Protein AF-A0A959FX54-F1 (afdb_monomer)

pLDDT: mean 73.75, std 15.01, range [38.91, 95.56]

Foldseek 3Di:
DDPPDPPPCVVVVVVVVVVVVVVVVVVVVVVVVVVVVVVVVVVVVVVVVVVVVVPDPDPPDDPPPPPCVVVVCCVPVDQWKWKWKAALVRHTPFIHNPDPVQRPDPVNVVVVVVVCVVVVPAFDDDPRMTMDIDPTPD

Radius of gyration: 27.1 Å; Cα contacts (8 Å, |Δi|>4): 91; chains: 1; bounding box: 37×44×100 Å

Structure (mmCIF, N/CA/C/O backbone):
data_AF-A0A959FX54-F1
#
_entry.id   AF-A0A959FX54-F1
#
loop_
_atom_site.group_PDB
_atom_site.id
_atom_site.type_symbol
_atom_site.label_atom_id
_atom_site.label_alt_id
_atom_site.label_comp_id
_atom_site.label_asym_id
_atom_site.label_entity_id
_atom_site.label_seq_id
_atom_site.pdbx_PDB_ins_code
_atom_site.Cartn_x
_atom_site.Cartn_y
_atom_site.Cartn_z
_atom_site.occupancy
_atom_site.B_iso_or_equiv
_atom_site.auth_seq_id
_atom_site.auth_comp_id
_atom_site.auth_asym_id
_atom_site.auth_atom_id
_atom_site.pdbx_PDB_model_num
ATOM 1 N N . MET A 1 1 ? 15.844 22.060 -71.104 1.00 38.91 1 MET A N 1
ATOM 2 C CA . MET A 1 1 ? 16.629 22.026 -69.852 1.00 38.91 1 MET A CA 1
ATOM 3 C C . MET A 1 1 ? 15.814 21.238 -68.840 1.00 38.91 1 MET A C 1
ATOM 5 O O . MET A 1 1 ? 14.871 21.789 -68.292 1.00 38.91 1 MET A O 1
ATOM 9 N N . ASP A 1 2 ? 16.112 19.952 -68.654 1.00 45.62 2 ASP A N 1
ATOM 10 C CA . ASP A 1 2 ? 15.397 19.093 -67.700 1.00 45.62 2 ASP A CA 1
ATOM 11 C C . ASP A 1 2 ? 16.121 19.088 -66.350 1.00 45.62 2 ASP A C 1
ATOM 13 O O . ASP A 1 2 ? 17.151 18.440 -66.179 1.00 45.62 2 ASP A O 1
ATOM 17 N N . ILE A 1 3 ? 15.586 19.851 -65.391 1.00 59.03 3 ILE A N 1
ATOM 18 C CA . ILE A 1 3 ? 16.124 20.015 -64.024 1.00 59.03 3 ILE A CA 1
ATOM 19 C C . ILE A 1 3 ? 15.236 19.276 -62.994 1.00 59.03 3 ILE A C 1
ATOM 21 O O . ILE A 1 3 ? 15.233 19.579 -61.807 1.00 59.03 3 ILE A O 1
ATOM 25 N N . TYR A 1 4 ? 14.481 18.252 -63.406 1.00 57.97 4 TYR A N 1
ATOM 26 C CA . TYR A 1 4 ? 13.553 17.551 -62.506 1.00 57.97 4 TYR A CA 1
ATOM 27 C C . TYR A 1 4 ? 13.676 16.031 -62.570 1.00 57.97 4 TYR A C 1
ATOM 29 O O . TYR A 1 4 ? 12.752 15.321 -62.946 1.00 57.97 4 TYR A O 1
ATOM 37 N N . ALA A 1 5 ? 14.817 15.503 -62.123 1.00 56.78 5 ALA A N 1
ATOM 38 C CA . ALA A 1 5 ? 14.930 14.075 -61.823 1.00 56.78 5 ALA A CA 1
ATOM 39 C C . ALA A 1 5 ? 15.918 13.760 -60.686 1.00 56.78 5 ALA A C 1
ATOM 41 O O . ALA A 1 5 ? 16.619 12.751 -60.725 1.00 56.78 5 ALA A O 1
ATOM 42 N N 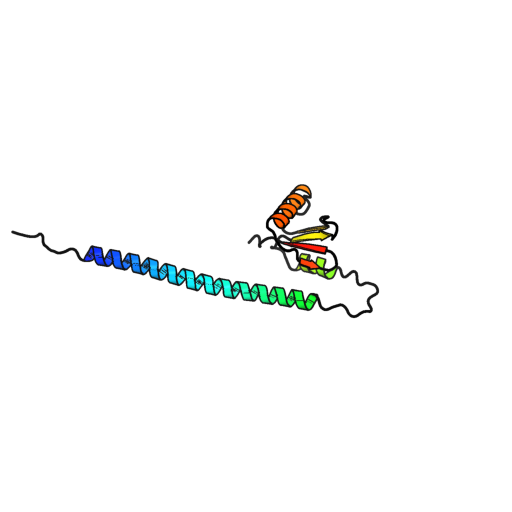. ARG A 1 6 ? 15.983 14.575 -59.621 1.00 60.38 6 ARG A N 1
ATOM 43 C CA . ARG A 1 6 ? 16.700 14.163 -58.399 1.00 60.38 6 ARG A CA 1
ATOM 44 C C . ARG A 1 6 ? 15.745 13.399 -57.481 1.00 60.38 6 ARG A C 1
ATOM 46 O O . ARG A 1 6 ? 15.061 13.984 -56.644 1.00 60.38 6 ARG A O 1
ATOM 53 N N . LYS A 1 7 ? 15.670 12.075 -57.675 1.00 63.44 7 LYS A N 1
ATOM 54 C CA . LYS A 1 7 ? 14.857 11.141 -56.872 1.00 63.44 7 LYS A CA 1
ATOM 55 C C . LYS A 1 7 ? 15.117 11.378 -55.377 1.00 63.44 7 LYS A C 1
ATOM 57 O O . LYS A 1 7 ? 16.215 11.157 -54.869 1.00 63.44 7 LYS A O 1
ATOM 62 N N . SER A 1 8 ? 14.095 11.875 -54.694 1.00 65.56 8 SER A N 1
ATOM 63 C CA . SER A 1 8 ? 14.161 12.444 -53.349 1.00 65.56 8 SER A CA 1
ATOM 64 C C . SER A 1 8 ? 14.262 11.339 -52.281 1.00 65.56 8 SER A C 1
ATOM 66 O O . SER A 1 8 ? 13.262 10.951 -51.683 1.00 65.56 8 SER A O 1
ATOM 68 N N . ARG A 1 9 ? 15.466 10.791 -52.050 1.00 76.12 9 ARG A N 1
ATOM 69 C CA . ARG A 1 9 ? 15.702 9.721 -51.050 1.00 76.12 9 ARG A CA 1
ATOM 70 C C . ARG A 1 9 ? 15.615 10.199 -49.592 1.00 76.12 9 ARG A C 1
ATOM 72 O O . ARG A 1 9 ? 15.576 9.375 -48.689 1.00 76.12 9 ARG A O 1
ATOM 79 N N . TRP A 1 10 ? 15.530 11.508 -49.345 1.00 83.56 10 TRP A N 1
ATOM 80 C CA . TRP A 1 10 ? 15.440 12.058 -47.985 1.00 83.56 10 TRP A CA 1
ATOM 81 C C . TRP A 1 10 ? 14.144 11.677 -47.254 1.00 83.56 10 TRP A C 1
ATOM 83 O O . TRP A 1 10 ? 14.173 11.436 -46.051 1.00 83.56 10 TRP A O 1
ATOM 93 N N . LYS A 1 11 ? 13.033 11.516 -47.988 1.00 82.00 11 LYS A N 1
ATOM 94 C CA . LYS A 1 11 ? 11.761 11.033 -47.425 1.00 82.00 11 LYS A CA 1
ATOM 95 C C . LYS A 1 11 ? 11.901 9.625 -46.833 1.00 82.00 11 LYS A C 1
ATOM 97 O O . LYS A 1 11 ? 11.259 9.316 -45.837 1.00 82.00 11 LYS A O 1
ATOM 102 N N . LEU A 1 12 ? 12.772 8.795 -47.418 1.00 85.25 12 LEU A N 1
ATOM 103 C CA . LEU A 1 12 ? 13.064 7.451 -46.923 1.00 85.25 12 LEU A CA 1
ATOM 104 C C . LEU A 1 12 ? 13.872 7.498 -45.619 1.00 85.25 12 LEU A C 1
ATOM 106 O O . LEU A 1 12 ? 13.558 6.763 -44.691 1.00 85.25 12 LEU A O 1
ATOM 110 N N . TYR A 1 13 ? 14.863 8.390 -45.517 1.00 90.44 13 TYR A N 1
ATOM 111 C CA . TYR A 1 13 ? 15.630 8.564 -44.278 1.00 90.44 13 TYR A CA 1
ATOM 112 C C . TYR A 1 13 ? 14.754 9.046 -43.116 1.00 90.44 13 TYR A C 1
ATOM 114 O O . TYR A 1 13 ? 14.899 8.541 -42.008 1.00 90.44 13 TYR A O 1
ATOM 122 N N . LEU A 1 14 ? 13.800 9.949 -43.371 1.00 89.50 14 LEU A N 1
ATOM 123 C CA . LEU A 1 14 ? 12.822 10.366 -42.361 1.00 89.50 14 LEU A CA 1
ATOM 124 C C . LEU A 1 14 ? 11.926 9.211 -41.898 1.00 89.50 14 LEU A C 1
ATOM 126 O O . LEU A 1 14 ? 11.717 9.045 -40.699 1.00 89.50 14 LEU A O 1
ATOM 130 N N . ALA A 1 15 ? 11.427 8.398 -42.833 1.00 89.69 15 ALA A N 1
ATOM 131 C CA . ALA A 1 15 ? 10.598 7.241 -42.502 1.00 89.69 15 ALA A CA 1
ATOM 132 C C . ALA A 1 15 ? 11.369 6.208 -41.661 1.00 89.69 15 ALA A C 1
ATOM 134 O O . ALA A 1 15 ? 10.857 5.725 -40.654 1.00 89.69 15 ALA A O 1
ATOM 135 N N . ILE A 1 16 ? 12.623 5.922 -42.029 1.00 92.88 16 ILE A N 1
ATOM 136 C CA . ILE A 1 16 ? 13.500 5.024 -41.265 1.00 92.88 16 ILE A CA 1
ATOM 137 C C . ILE A 1 16 ? 13.779 5.603 -39.874 1.00 92.88 16 ILE A C 1
ATOM 139 O O . ILE A 1 16 ? 13.677 4.879 -38.889 1.00 92.88 16 ILE A O 1
ATOM 143 N N . GLY A 1 17 ? 14.066 6.903 -39.771 1.00 95.19 17 GLY A N 1
ATOM 144 C CA . GLY A 1 17 ? 14.283 7.572 -38.487 1.00 95.19 17 GLY A CA 1
ATOM 145 C C . GLY A 1 17 ? 13.080 7.450 -37.548 1.00 95.19 17 GLY A C 1
ATOM 146 O O . GLY A 1 17 ? 13.248 7.095 -36.385 1.00 95.19 17 GLY A O 1
ATOM 147 N N . GLY A 1 18 ? 11.863 7.656 -38.061 1.00 93.94 18 GLY A N 1
ATOM 148 C CA . GL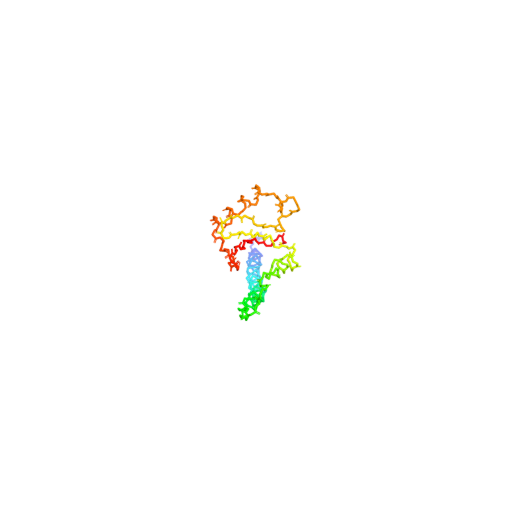Y A 1 18 ? 10.634 7.478 -37.282 1.00 93.94 18 GLY A CA 1
ATOM 149 C C . GLY A 1 18 ? 10.452 6.046 -36.770 1.00 93.94 18 GLY A C 1
ATOM 150 O O . GLY A 1 18 ? 10.170 5.846 -35.590 1.00 93.94 18 GLY A O 1
ATOM 151 N N . ILE A 1 19 ? 10.687 5.045 -37.625 1.00 93.81 19 ILE A N 1
ATOM 152 C CA . ILE A 1 19 ? 10.610 3.625 -37.240 1.00 93.81 19 ILE A CA 1
ATOM 153 C C . ILE A 1 19 ? 11.642 3.296 -36.153 1.00 93.81 19 ILE A C 1
ATOM 155 O O . ILE A 1 19 ? 11.316 2.619 -35.180 1.00 93.81 19 ILE A O 1
ATOM 159 N N . VAL A 1 20 ? 12.868 3.807 -36.282 1.00 95.56 20 VAL A N 1
ATOM 160 C CA . VAL A 1 20 ? 13.935 3.600 -35.294 1.00 95.56 20 VAL A CA 1
ATOM 161 C C . VAL A 1 20 ? 13.554 4.190 -33.935 1.00 95.56 20 VAL A C 1
ATOM 163 O O . VAL A 1 20 ? 13.728 3.519 -32.922 1.00 95.56 20 VAL A O 1
ATOM 166 N N . ILE A 1 21 ? 12.978 5.394 -33.898 1.00 93.88 21 ILE A N 1
ATOM 167 C CA . ILE A 1 21 ? 12.537 6.027 -32.644 1.00 93.88 21 ILE A CA 1
ATOM 168 C C . ILE A 1 21 ? 11.453 5.185 -31.958 1.00 93.88 21 ILE A C 1
ATOM 170 O O . ILE A 1 21 ? 11.542 4.940 -30.755 1.00 93.88 21 ILE A O 1
ATOM 174 N N . VAL A 1 22 ? 10.462 4.697 -32.710 1.00 93.00 22 VAL A N 1
ATOM 175 C CA . VAL A 1 22 ? 9.384 3.856 -32.161 1.00 93.00 22 VAL A CA 1
ATOM 176 C C . VAL A 1 22 ? 9.934 2.539 -31.610 1.00 93.00 22 VAL A C 1
ATOM 178 O O . VAL A 1 22 ? 9.577 2.145 -30.501 1.00 93.00 22 VAL A O 1
ATOM 181 N N . LEU A 1 23 ? 10.843 1.882 -32.336 1.00 92.56 23 LEU A N 1
ATOM 182 C CA . LEU A 1 23 ? 11.480 0.643 -31.879 1.00 92.56 23 LEU A CA 1
ATOM 183 C C . LEU A 1 23 ? 12.305 0.858 -30.606 1.00 92.56 23 LEU A C 1
ATOM 185 O O . LEU A 1 23 ? 12.176 0.082 -29.661 1.00 92.56 23 LEU A O 1
ATOM 189 N N . ILE A 1 24 ? 13.108 1.926 -30.550 1.00 91.94 24 ILE A N 1
ATOM 190 C CA . ILE A 1 24 ? 13.890 2.276 -29.355 1.00 91.94 24 ILE A CA 1
ATOM 191 C C . ILE A 1 24 ? 12.959 2.548 -28.172 1.00 91.94 24 ILE A C 1
ATOM 193 O O . ILE A 1 24 ? 13.204 2.041 -27.079 1.00 91.94 24 ILE A O 1
ATOM 197 N N . SER A 1 25 ? 11.873 3.293 -28.387 1.00 91.25 25 SER A N 1
ATOM 198 C CA . SER A 1 25 ? 10.913 3.597 -27.327 1.00 91.25 25 SER A CA 1
ATOM 199 C C . SER A 1 25 ? 10.250 2.332 -26.780 1.00 91.25 25 SER A C 1
ATOM 201 O O . SER A 1 25 ? 10.164 2.179 -25.567 1.00 91.25 25 SER A O 1
ATOM 203 N N . LEU A 1 26 ? 9.832 1.402 -27.645 1.00 86.62 26 LEU A N 1
ATOM 204 C CA . LEU A 1 26 ? 9.227 0.132 -27.228 1.00 86.62 26 LEU A CA 1
ATOM 205 C C . LEU A 1 26 ? 10.208 -0.764 -26.461 1.00 86.62 26 LEU A C 1
ATOM 207 O O . LEU A 1 26 ? 9.824 -1.397 -25.475 1.00 86.62 26 LEU A O 1
ATOM 211 N N . LEU A 1 27 ? 11.471 -0.821 -26.891 1.00 84.50 27 LEU A N 1
ATOM 212 C CA . LEU A 1 27 ? 12.513 -1.565 -26.179 1.00 84.50 27 LEU A CA 1
ATOM 213 C C . LEU A 1 27 ? 12.780 -0.958 -24.800 1.00 84.50 27 LEU A C 1
ATOM 215 O O . LEU A 1 27 ? 12.881 -1.688 -23.814 1.00 84.50 27 LEU A O 1
ATOM 219 N N . TYR A 1 28 ? 12.833 0.371 -24.724 1.00 82.75 28 TYR A N 1
ATOM 220 C CA . TYR A 1 28 ? 13.030 1.085 -23.470 1.00 82.75 28 TYR A CA 1
ATOM 221 C C . TYR A 1 28 ? 11.869 0.854 -22.497 1.00 82.75 28 TYR A C 1
ATOM 223 O O . TYR A 1 28 ? 12.105 0.527 -21.336 1.00 82.75 28 TYR A O 1
ATOM 231 N N . THR A 1 29 ? 10.620 0.928 -22.970 1.00 85.81 29 THR A N 1
ATOM 232 C CA . THR A 1 29 ? 9.431 0.651 -22.150 1.00 85.81 29 THR A CA 1
ATOM 233 C C . THR A 1 29 ? 9.432 -0.777 -21.603 1.00 85.81 29 THR A C 1
ATOM 235 O O . THR A 1 29 ? 9.179 -0.970 -20.416 1.00 85.81 29 THR A O 1
ATOM 238 N N . ASN A 1 30 ? 9.770 -1.779 -22.423 1.00 77.81 30 ASN A N 1
ATOM 239 C CA . ASN A 1 30 ? 9.851 -3.170 -21.963 1.00 77.81 30 ASN A CA 1
ATOM 240 C C . ASN A 1 30 ? 10.962 -3.379 -20.923 1.00 77.81 30 ASN A C 1
ATOM 242 O O . ASN A 1 30 ? 10.757 -4.090 -19.937 1.00 77.81 30 ASN A O 1
ATOM 246 N N . TYR A 1 31 ? 12.121 -2.742 -21.115 1.00 80.06 31 TYR A N 1
ATOM 247 C CA . TYR A 1 31 ? 13.234 -2.790 -20.165 1.00 80.06 31 TYR A CA 1
ATOM 248 C C . TYR A 1 31 ? 12.880 -2.132 -18.823 1.00 80.06 31 TYR A C 1
ATOM 250 O O . TYR A 1 31 ? 13.189 -2.673 -17.761 1.00 80.06 31 TYR A O 1
ATOM 258 N N . LEU A 1 32 ? 12.183 -0.993 -18.856 1.00 75.19 32 LEU A N 1
ATOM 259 C CA . LEU A 1 32 ? 11.719 -0.311 -17.648 1.00 75.19 32 LEU A CA 1
ATOM 260 C C . LEU A 1 32 ? 10.674 -1.146 -16.898 1.00 75.19 32 LEU A C 1
ATOM 262 O O . LEU A 1 32 ? 10.779 -1.303 -15.687 1.00 75.19 32 LEU A O 1
ATOM 266 N N . ALA A 1 33 ? 9.716 -1.737 -17.616 1.00 71.94 33 ALA A N 1
ATOM 267 C CA . ALA A 1 33 ? 8.673 -2.572 -17.023 1.00 71.94 33 ALA A CA 1
ATOM 268 C C . ALA A 1 33 ? 9.246 -3.825 -16.339 1.00 71.94 33 ALA A C 1
ATOM 270 O O . ALA A 1 33 ? 8.799 -4.199 -15.258 1.00 71.94 33 ALA A O 1
ATOM 271 N N . THR A 1 34 ? 10.273 -4.454 -16.923 1.00 70.44 34 THR A N 1
ATOM 272 C CA . THR A 1 34 ? 10.932 -5.618 -16.301 1.00 70.44 34 THR A CA 1
ATOM 273 C C . THR A 1 34 ? 11.758 -5.244 -15.074 1.00 70.44 34 THR A C 1
ATOM 275 O O . THR A 1 34 ? 11.765 -5.994 -14.099 1.00 70.44 34 THR A O 1
ATOM 278 N N . ARG A 1 35 ? 12.427 -4.084 -15.085 1.00 70.88 35 ARG A N 1
ATOM 279 C CA . ARG A 1 35 ? 13.139 -3.546 -13.912 1.00 70.88 35 ARG A CA 1
ATOM 280 C C . ARG A 1 35 ? 12.174 -3.192 -12.779 1.00 70.88 35 ARG A C 1
ATOM 282 O O . ARG A 1 35 ? 12.430 -3.570 -11.641 1.00 70.88 35 ARG A O 1
ATOM 289 N N . LEU A 1 36 ? 11.054 -2.551 -13.105 1.00 71.31 36 LEU A N 1
ATOM 290 C CA . LEU A 1 36 ? 10.033 -2.162 -12.135 1.00 71.31 36 LEU A CA 1
ATOM 291 C C . LEU A 1 36 ? 9.361 -3.388 -11.503 1.00 71.31 36 LEU A C 1
ATOM 293 O O . LEU A 1 36 ? 9.279 -3.479 -10.284 1.00 71.31 36 LEU A O 1
ATOM 297 N N . ALA A 1 37 ? 9.001 -4.392 -12.308 1.00 67.38 37 ALA A N 1
ATOM 298 C CA . ALA A 1 37 ? 8.451 -5.649 -11.800 1.00 67.38 37 ALA A CA 1
ATOM 299 C C . ALA A 1 37 ? 9.442 -6.419 -10.902 1.00 67.38 37 ALA A C 1
ATOM 301 O O . ALA A 1 37 ? 9.030 -7.125 -9.981 1.00 67.38 37 ALA A O 1
ATOM 302 N N . ALA A 1 38 ? 10.751 -6.303 -11.156 1.00 67.12 38 ALA A N 1
ATOM 303 C CA . ALA A 1 38 ? 11.780 -6.893 -10.302 1.00 67.12 38 ALA A CA 1
ATOM 304 C C . ALA A 1 38 ? 11.935 -6.136 -8.969 1.00 67.12 38 ALA A C 1
ATOM 306 O O . ALA A 1 38 ? 12.075 -6.768 -7.922 1.00 67.12 38 ALA A O 1
ATOM 307 N N . GLU A 1 39 ? 11.865 -4.803 -8.986 1.00 63.84 39 GLU A N 1
ATOM 308 C CA . GLU A 1 39 ? 11.889 -3.985 -7.767 1.00 63.84 39 GLU A CA 1
ATOM 309 C C . GLU A 1 39 ? 10.631 -4.167 -6.912 1.00 63.84 39 GLU A C 1
ATOM 311 O O . GLU A 1 39 ? 10.732 -4.302 -5.691 1.00 63.84 39 GLU A O 1
ATOM 316 N N . GLU A 1 40 ? 9.452 -4.234 -7.531 1.00 60.31 40 GLU A N 1
ATOM 317 C CA . GLU A 1 40 ? 8.193 -4.506 -6.832 1.00 60.31 40 GLU A CA 1
ATOM 318 C C . GLU A 1 40 ? 8.189 -5.901 -6.203 1.00 60.31 40 GLU A C 1
ATOM 320 O O . GLU A 1 40 ? 7.818 -6.047 -5.038 1.00 60.31 40 GLU A O 1
ATOM 325 N N . ARG A 1 41 ? 8.685 -6.926 -6.912 1.00 65.25 41 ARG A N 1
ATOM 326 C CA . ARG A 1 41 ? 8.791 -8.286 -6.358 1.00 65.25 41 ARG A CA 1
ATOM 327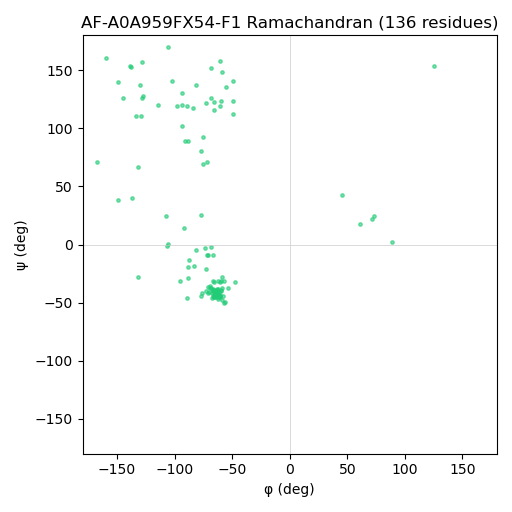 C C . ARG A 1 41 ? 9.668 -8.361 -5.115 1.00 65.25 41 ARG A C 1
ATOM 329 O O . ARG A 1 41 ? 9.290 -9.059 -4.181 1.00 65.25 41 ARG A O 1
ATOM 336 N N . ASN A 1 42 ? 10.793 -7.648 -5.078 1.00 63.31 42 ASN A N 1
ATOM 337 C CA . ASN A 1 42 ? 11.667 -7.647 -3.901 1.00 63.31 42 ASN A CA 1
ATOM 338 C C . ASN A 1 42 ? 11.015 -6.947 -2.697 1.00 63.31 42 ASN A C 1
ATOM 340 O O . ASN A 1 42 ? 11.145 -7.408 -1.563 1.00 63.31 42 ASN A O 1
ATOM 344 N N . LYS A 1 43 ? 10.258 -5.866 -2.927 1.00 62.47 43 LYS A N 1
ATOM 345 C CA . LYS A 1 43 ? 9.483 -5.206 -1.862 1.00 62.47 43 LYS A CA 1
ATOM 346 C C . LYS A 1 43 ? 8.397 -6.133 -1.313 1.00 62.47 43 LYS A C 1
ATOM 348 O O . LYS A 1 43 ? 8.259 -6.259 -0.099 1.00 62.47 43 LYS A O 1
ATOM 353 N N . VAL A 1 44 ? 7.694 -6.844 -2.196 1.00 69.12 44 VAL A N 1
ATOM 354 C CA . VAL A 1 44 ? 6.680 -7.832 -1.806 1.00 69.12 44 VAL A CA 1
ATOM 355 C C . VAL A 1 44 ? 7.312 -9.023 -1.085 1.00 69.12 44 VAL A C 1
ATOM 357 O O . VAL A 1 44 ? 6.763 -9.473 -0.088 1.00 69.12 44 VAL A O 1
ATOM 360 N N . SER A 1 45 ? 8.478 -9.520 -1.508 1.00 64.19 45 SER A N 1
ATOM 361 C CA . SER A 1 45 ? 9.109 -10.670 -0.849 1.00 64.19 45 SER A CA 1
ATOM 362 C C . SER A 1 45 ? 9.562 -10.368 0.575 1.00 64.19 45 SER A C 1
ATOM 364 O O . SER A 1 45 ? 9.411 -11.223 1.442 1.00 64.19 45 SER A O 1
ATOM 366 N N . HIS A 1 46 ? 10.091 -9.168 0.835 1.00 59.78 46 HIS A N 1
ATOM 367 C CA . HIS A 1 46 ? 10.447 -8.762 2.197 1.00 59.78 46 HIS A CA 1
ATOM 368 C C . HIS A 1 46 ? 9.208 -8.556 3.066 1.00 59.78 46 HIS A C 1
ATOM 370 O O . HIS A 1 46 ? 9.207 -8.956 4.226 1.00 59.78 46 HIS A O 1
ATOM 376 N N . TRP A 1 47 ? 8.137 -8.010 2.490 1.00 65.88 47 TRP A N 1
ATOM 377 C CA . TRP A 1 47 ? 6.865 -7.857 3.185 1.00 65.88 47 TRP A CA 1
ATOM 378 C C . TRP A 1 47 ? 6.230 -9.212 3.535 1.00 65.88 47 TRP A C 1
ATOM 380 O O . TRP A 1 47 ? 5.813 -9.419 4.668 1.00 65.88 47 TRP A O 1
ATOM 390 N N . VAL A 1 48 ? 6.248 -10.174 2.606 1.00 64.75 48 VAL A N 1
ATOM 391 C CA . VAL A 1 48 ? 5.750 -11.543 2.826 1.00 64.75 48 VAL A CA 1
ATOM 392 C C . VAL A 1 48 ? 6.602 -12.306 3.844 1.00 64.75 48 VAL A C 1
ATOM 394 O O . VAL A 1 48 ? 6.048 -13.032 4.663 1.00 64.75 48 VAL A O 1
ATOM 397 N N . GLN A 1 49 ? 7.930 -12.143 3.826 1.00 60.47 49 GLN A N 1
ATOM 398 C CA . GLN A 1 49 ? 8.818 -12.764 4.819 1.00 60.47 49 GLN A CA 1
ATOM 399 C C . GLN A 1 49 ? 8.593 -12.199 6.221 1.00 60.47 49 GLN A C 1
ATOM 401 O O . GLN A 1 49 ? 8.458 -12.979 7.158 1.00 60.47 49 GLN A O 1
ATOM 406 N N . ALA A 1 50 ? 8.475 -10.874 6.357 1.00 61.28 50 ALA A N 1
ATOM 407 C CA . ALA A 1 50 ? 8.106 -10.251 7.624 1.00 61.28 50 ALA A CA 1
ATOM 408 C C . ALA A 1 50 ? 6.773 -10.832 8.124 1.00 61.28 50 ALA A C 1
ATOM 410 O O . ALA A 1 50 ? 6.706 -11.361 9.228 1.00 61.28 50 ALA A O 1
ATOM 411 N N . LEU A 1 51 ? 5.748 -10.875 7.265 1.00 61.78 51 LEU A N 1
ATOM 412 C CA . LEU A 1 51 ? 4.433 -11.429 7.604 1.00 61.78 51 LEU A CA 1
ATOM 413 C C . LEU A 1 51 ? 4.474 -12.914 8.023 1.00 61.78 51 LEU A C 1
ATOM 415 O O . LEU A 1 51 ? 3.651 -13.350 8.827 1.00 61.78 51 LEU A O 1
ATOM 419 N N . GLN A 1 52 ? 5.405 -13.705 7.482 1.00 58.62 52 GLN A N 1
ATOM 420 C CA . GLN A 1 52 ? 5.595 -15.107 7.871 1.00 58.62 52 GLN A CA 1
ATOM 421 C C . GLN A 1 52 ? 6.310 -15.258 9.215 1.00 58.62 52 GLN A C 1
ATOM 423 O O . GLN A 1 52 ? 5.901 -16.098 10.014 1.00 58.62 52 GLN A O 1
ATOM 428 N N . ASP A 1 53 ? 7.340 -14.456 9.487 1.00 56.78 53 ASP A N 1
ATOM 429 C CA . ASP A 1 53 ? 8.047 -14.502 10.771 1.00 56.78 53 ASP A CA 1
ATOM 430 C C . ASP A 1 53 ? 7.163 -14.029 11.938 1.00 56.78 53 ASP A C 1
ATOM 432 O O . ASP A 1 53 ? 7.274 -14.579 13.035 1.00 56.78 53 ASP A O 1
ATOM 436 N N . PHE A 1 54 ? 6.228 -13.104 11.688 1.00 53.31 54 PHE A N 1
ATOM 437 C CA . PHE A 1 54 ? 5.215 -12.667 12.660 1.00 53.31 54 PHE A CA 1
ATOM 438 C C . PHE A 1 54 ? 4.112 -13.701 12.931 1.00 53.31 54 PHE A C 1
ATOM 440 O O . PHE A 1 54 ? 3.477 -13.656 13.979 1.00 5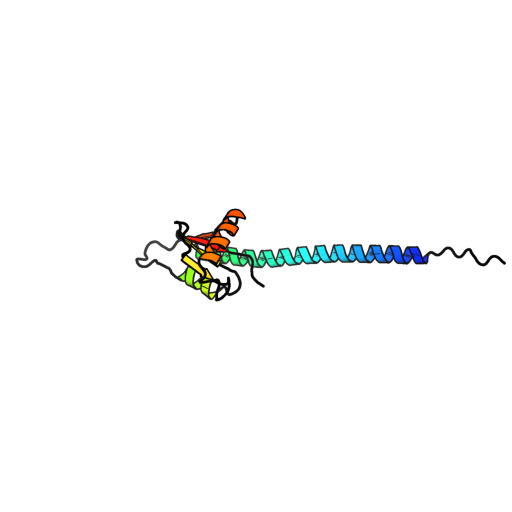3.31 54 PHE A O 1
ATOM 447 N N . ASN A 1 55 ? 3.900 -14.663 12.028 1.00 50.09 55 ASN A N 1
ATOM 448 C CA . ASN A 1 55 ? 2.921 -15.746 12.190 1.00 50.09 55 ASN A CA 1
ATOM 449 C C . ASN A 1 55 ? 3.517 -17.013 12.826 1.00 50.09 55 ASN A C 1
ATOM 451 O O . ASN A 1 55 ? 2.900 -18.083 12.774 1.00 50.09 55 ASN A O 1
ATOM 455 N N . LYS A 1 56 ? 4.713 -16.934 13.428 1.00 48.16 56 LYS A N 1
ATOM 456 C CA . LYS A 1 56 ? 5.226 -18.049 14.230 1.00 48.16 56 LYS A CA 1
ATOM 457 C C . LYS A 1 56 ? 4.245 -18.321 15.375 1.00 48.16 56 LYS A C 1
ATOM 459 O O . LYS A 1 56 ? 3.947 -17.403 16.137 1.00 48.16 56 LYS A O 1
ATOM 464 N N . PRO A 1 57 ? 3.728 -19.556 15.501 1.00 46.03 57 PRO A N 1
ATOM 465 C CA . PRO A 1 57 ? 2.788 -19.879 16.558 1.00 46.03 57 PRO A CA 1
ATOM 466 C C . PRO A 1 57 ? 3.464 -19.638 17.907 1.00 46.03 57 PRO A C 1
ATOM 468 O O . PRO A 1 57 ? 4.498 -20.235 18.210 1.00 46.03 57 PRO A O 1
ATOM 471 N N . MET A 1 58 ? 2.873 -18.723 18.676 1.00 48.00 58 MET A N 1
ATOM 472 C CA . MET A 1 58 ? 3.233 -18.401 20.051 1.00 48.00 58 MET A CA 1
ATOM 473 C C . MET A 1 58 ? 3.341 -19.705 20.853 1.00 48.00 58 MET A C 1
ATOM 475 O O . MET A 1 58 ? 2.395 -20.498 20.882 1.00 48.00 58 MET A O 1
ATOM 479 N N . GLU A 1 59 ? 4.495 -19.949 21.478 1.00 47.53 59 GLU A N 1
ATOM 480 C CA . GLU A 1 59 ? 4.676 -21.093 22.370 1.00 47.53 59 GLU A CA 1
ATOM 481 C C . GLU A 1 59 ? 3.604 -21.074 23.468 1.00 47.53 59 GLU A C 1
ATOM 483 O O . GLU A 1 59 ? 3.278 -20.037 24.050 1.00 47.53 59 GLU A O 1
ATOM 488 N N . ALA A 1 60 ? 3.028 -22.250 23.713 1.00 45.16 60 ALA A N 1
ATOM 489 C CA . ALA A 1 60 ? 1.859 -22.467 24.550 1.00 45.16 60 ALA A CA 1
ATOM 490 C C . ALA A 1 60 ? 2.169 -22.287 26.046 1.00 45.16 60 ALA A C 1
ATOM 492 O O . ALA A 1 60 ? 2.222 -23.263 26.789 1.00 45.16 60 ALA A O 1
ATOM 493 N N . ASN A 1 61 ? 2.397 -21.049 26.491 1.00 47.84 61 ASN A N 1
ATOM 494 C CA . ASN A 1 61 ? 2.214 -20.637 27.884 1.00 47.84 61 ASN A CA 1
ATOM 495 C C . ASN A 1 61 ? 2.249 -19.104 28.023 1.00 47.84 61 ASN A C 1
ATOM 497 O O . ASN A 1 61 ? 3.192 -18.528 28.559 1.00 47.84 61 ASN A O 1
ATOM 501 N N . CYS A 1 62 ? 1.216 -18.418 27.539 1.00 50.94 62 CYS A N 1
ATOM 502 C CA . CYS A 1 62 ? 1.042 -16.998 27.821 1.00 50.94 62 CYS A CA 1
ATOM 503 C C . CYS A 1 62 ? -0.407 -16.750 28.234 1.00 50.94 62 CYS A C 1
ATOM 505 O O . CYS A 1 62 ? -1.325 -16.882 27.435 1.00 50.94 62 CYS A O 1
ATOM 507 N N . GLN A 1 63 ? -0.597 -16.429 29.513 1.00 45.59 63 GLN A N 1
ATOM 508 C CA . GLN A 1 63 ? -1.895 -16.129 30.123 1.00 45.59 63 GLN A CA 1
ATOM 509 C C . GLN A 1 63 ? -2.437 -14.746 29.698 1.00 45.59 63 GLN A C 1
ATOM 511 O O . GLN A 1 63 ? -3.549 -14.392 30.075 1.00 45.59 63 GLN A O 1
ATOM 516 N N . ASP A 1 64 ? -1.670 -13.989 28.905 1.00 47.69 64 ASP A N 1
ATOM 517 C CA . ASP A 1 64 ? -1.975 -12.617 28.487 1.00 47.69 64 ASP A CA 1
ATOM 518 C C . ASP A 1 64 ? -1.680 -12.402 26.986 1.00 47.69 64 ASP A C 1
ATOM 520 O O . ASP A 1 64 ? -1.149 -11.387 26.550 1.00 47.69 64 ASP A O 1
ATOM 524 N N . CYS A 1 65 ? -2.001 -13.402 26.159 1.00 51.28 65 CYS A N 1
ATOM 525 C CA . CYS A 1 65 ? -1.781 -13.408 24.708 1.00 51.28 65 CYS A CA 1
ATOM 526 C C . CYS A 1 65 ? -2.791 -12.566 23.901 1.00 51.28 65 CYS A C 1
ATOM 528 O O . CYS A 1 65 ? -2.997 -12.817 22.713 1.00 51.28 65 CYS A O 1
ATOM 530 N N . CYS A 1 66 ? -3.405 -11.549 24.511 1.00 51.16 66 CYS A N 1
ATOM 531 C CA . CYS A 1 66 ? -4.055 -10.472 23.763 1.00 51.16 66 CYS A CA 1
ATOM 532 C C . CYS A 1 66 ? -2.961 -9.562 23.196 1.00 51.16 66 CYS A C 1
ATOM 534 O O . CYS A 1 66 ? -2.742 -8.445 23.663 1.00 51.16 66 CYS A O 1
ATOM 536 N N . ASP A 1 67 ? -2.221 -10.090 22.226 1.00 50.59 67 ASP A N 1
ATOM 537 C CA . ASP A 1 67 ? -1.064 -9.428 21.657 1.00 50.59 67 ASP A CA 1
ATOM 538 C C . ASP A 1 67 ? -1.521 -8.296 20.721 1.00 50.59 67 ASP A C 1
ATOM 540 O O . ASP A 1 67 ? -1.837 -8.482 19.545 1.00 50.59 67 ASP A O 1
ATOM 544 N N . PHE A 1 68 ? -1.627 -7.093 21.289 1.00 52.97 68 PHE A N 1
ATOM 545 C CA . PHE A 1 68 ? -1.974 -5.853 20.590 1.00 52.97 68 PHE A CA 1
ATOM 546 C C . PHE A 1 68 ? -0.859 -5.395 19.624 1.00 52.97 68 PHE A C 1
ATOM 548 O O . PHE A 1 68 ? -1.024 -4.395 18.922 1.00 52.97 68 PHE A O 1
ATOM 555 N N . THR A 1 69 ? 0.268 -6.118 19.557 1.00 55.78 69 THR A N 1
ATOM 556 C CA . THR A 1 69 ? 1.421 -5.784 18.708 1.00 55.78 69 THR A CA 1
ATOM 557 C C . THR A 1 69 ? 1.073 -5.707 17.235 1.00 55.78 69 THR A C 1
ATOM 559 O O . THR A 1 69 ? 1.558 -4.795 16.585 1.00 55.78 69 THR A O 1
ATOM 562 N N . LEU A 1 70 ? 0.194 -6.561 16.699 1.00 54.44 70 LEU A N 1
ATOM 563 C CA . LEU A 1 70 ? -0.159 -6.492 15.276 1.00 54.44 70 LEU A CA 1
ATOM 564 C C . LEU A 1 70 ? -0.902 -5.197 14.930 1.00 54.44 70 LEU A C 1
ATOM 566 O O . LEU A 1 70 ? -0.583 -4.551 13.933 1.00 54.44 70 LEU A O 1
ATOM 570 N N . HIS A 1 71 ? -1.879 -4.811 15.761 1.00 56.31 71 HIS A N 1
ATOM 571 C CA . HIS A 1 71 ? -2.578 -3.535 15.606 1.00 56.31 71 HIS A CA 1
ATOM 572 C C . HIS A 1 71 ? -1.544 -2.414 15.651 1.00 56.31 71 HIS A C 1
ATOM 574 O O . HIS A 1 71 ? -1.473 -1.599 14.737 1.00 56.31 71 HIS A O 1
ATOM 580 N N . GLN A 1 72 ? -0.679 -2.434 16.666 1.00 54.97 72 GLN A N 1
ATOM 581 C CA . GLN A 1 72 ? 0.349 -1.425 16.854 1.00 54.97 72 GLN A CA 1
ATOM 582 C C . GLN A 1 72 ? 1.358 -1.390 15.702 1.00 54.97 72 GLN A C 1
ATOM 584 O O . GLN A 1 72 ? 1.742 -0.303 15.300 1.00 54.97 72 GLN A O 1
ATOM 589 N N . GLU A 1 73 ? 1.760 -2.516 15.125 1.00 60.19 73 GLU A N 1
ATOM 590 C CA . GLU A 1 73 ? 2.752 -2.599 14.054 1.00 60.19 73 GLU A CA 1
ATOM 591 C C . GLU A 1 73 ? 2.171 -2.184 12.703 1.00 60.19 73 GLU A C 1
ATOM 593 O O . GLU A 1 73 ? 2.769 -1.352 12.030 1.00 60.19 73 GLU A O 1
ATOM 598 N N . ILE A 1 74 ? 0.961 -2.636 12.349 1.00 59.03 74 ILE A N 1
ATOM 599 C CA . ILE A 1 74 ? 0.260 -2.156 11.146 1.00 59.03 74 ILE A CA 1
ATOM 600 C C . ILE A 1 74 ? -0.003 -0.644 11.249 1.00 59.03 74 ILE A C 1
ATOM 602 O O . ILE A 1 74 ? 0.194 0.073 10.268 1.00 59.03 74 ILE A O 1
ATOM 606 N N . ILE A 1 75 ? -0.396 -0.151 12.432 1.00 57.34 75 ILE A N 1
ATOM 607 C CA . ILE A 1 75 ? -0.613 1.280 12.703 1.00 57.34 75 ILE A CA 1
ATOM 608 C C . ILE A 1 75 ? 0.701 2.075 12.636 1.00 57.34 75 ILE A C 1
ATOM 610 O O . ILE A 1 75 ? 0.735 3.171 12.082 1.00 57.34 75 ILE A O 1
ATOM 614 N N . THR A 1 76 ? 1.788 1.568 13.224 1.00 55.53 76 THR A N 1
ATOM 615 C CA . THR A 1 76 ? 3.035 2.341 13.388 1.00 55.53 76 THR A CA 1
ATOM 616 C C . THR A 1 76 ? 3.987 2.229 12.207 1.00 55.53 76 THR A C 1
ATOM 618 O O . THR A 1 76 ? 4.735 3.171 11.948 1.00 55.53 76 THR A O 1
ATOM 621 N N . SER A 1 77 ? 3.970 1.120 11.469 1.00 61.03 77 SER A N 1
ATOM 622 C CA . SER A 1 77 ? 4.876 0.904 10.342 1.00 61.03 77 SER A CA 1
ATOM 623 C C . SER A 1 77 ? 4.330 1.459 9.025 1.00 61.03 77 SER A C 1
ATOM 625 O O . SER A 1 77 ? 5.075 1.527 8.045 1.00 61.03 77 SER A O 1
ATOM 627 N N . ASN A 1 78 ? 3.042 1.819 8.959 1.00 61.19 78 ASN A N 1
ATOM 628 C CA . ASN A 1 78 ? 2.368 2.129 7.704 1.00 61.19 78 ASN A CA 1
ATOM 629 C C . ASN A 1 78 ? 1.617 3.466 7.730 1.00 61.19 78 ASN A C 1
ATOM 631 O O . ASN A 1 78 ? 0.568 3.599 8.351 1.00 61.19 78 ASN A O 1
ATOM 635 N N . THR A 1 79 ? 2.117 4.445 6.976 1.00 69.62 79 THR A N 1
ATOM 636 C CA . THR A 1 79 ? 1.500 5.779 6.847 1.00 69.62 79 THR A CA 1
ATOM 637 C C . THR A 1 79 ? 0.805 6.006 5.506 1.00 69.62 79 THR A C 1
ATOM 639 O O . THR A 1 79 ? 0.345 7.109 5.227 1.00 69.62 79 THR A O 1
ATOM 642 N N . THR A 1 80 ? 0.812 5.015 4.611 1.00 74.38 80 THR A N 1
ATOM 643 C CA . THR A 1 80 ? 0.516 5.247 3.187 1.00 74.38 80 THR A CA 1
ATOM 644 C C . THR A 1 80 ? -0.497 4.273 2.600 1.00 74.38 80 THR A C 1
ATOM 646 O O . THR A 1 80 ? -1.193 4.600 1.641 1.00 74.38 80 THR A O 1
ATOM 649 N N . ILE A 1 81 ? -0.595 3.061 3.135 1.00 81.62 81 ILE A N 1
ATOM 650 C CA . ILE A 1 81 ? -1.529 2.056 2.632 1.00 81.62 81 ILE A CA 1
ATOM 651 C C . ILE A 1 81 ? -2.818 2.163 3.452 1.00 81.62 81 ILE A C 1
ATOM 653 O O . ILE A 1 81 ? -2.755 1.984 4.672 1.00 81.62 81 ILE A O 1
ATOM 657 N N . PRO A 1 82 ? -3.974 2.441 2.817 1.00 86.94 82 PRO A N 1
ATOM 658 C CA . PRO A 1 82 ? -5.262 2.423 3.493 1.00 86.94 82 PRO A CA 1
ATOM 659 C C . PRO A 1 82 ? -5.590 1.003 3.933 1.00 86.94 82 PRO A C 1
ATOM 661 O O . PRO A 1 82 ? -5.624 0.089 3.100 1.00 86.94 82 PRO A O 1
ATOM 664 N N . VAL A 1 83 ? -5.821 0.826 5.229 1.00 84.88 83 VAL A N 1
ATOM 665 C CA . VAL A 1 83 ? -6.069 -0.475 5.857 1.00 84.88 83 VAL A CA 1
ATOM 666 C C . VAL A 1 83 ? -7.307 -0.408 6.731 1.00 84.88 83 VAL A C 1
ATOM 668 O O . VAL A 1 83 ? -7.517 0.560 7.457 1.00 84.88 83 VAL A O 1
ATOM 671 N N . MET A 1 84 ? -8.136 -1.441 6.642 1.00 87.50 84 MET A N 1
ATOM 672 C CA . MET A 1 84 ? -9.378 -1.576 7.388 1.00 87.50 84 MET A CA 1
ATOM 673 C C . MET A 1 84 ? -9.404 -2.929 8.085 1.00 87.50 84 MET A C 1
ATOM 675 O O . MET A 1 84 ? -9.238 -3.970 7.444 1.00 87.50 84 MET A O 1
ATOM 679 N N . LEU A 1 85 ? -9.624 -2.908 9.394 1.00 85.31 85 LEU A N 1
ATOM 680 C CA . LEU A 1 85 ? -9.800 -4.101 10.204 1.00 85.31 85 LEU A CA 1
ATOM 681 C C . LEU A 1 85 ? -11.283 -4.410 10.323 1.00 85.31 85 LEU A C 1
ATOM 683 O O . LEU A 1 85 ? -12.097 -3.554 10.666 1.00 85.31 85 LEU A O 1
ATOM 687 N N . VAL A 1 86 ? -11.625 -5.660 10.055 1.00 86.94 86 VAL A N 1
ATOM 688 C CA . VAL A 1 86 ? -12.991 -6.162 10.107 1.00 86.94 86 VAL A CA 1
ATOM 689 C C . VAL A 1 86 ? -13.002 -7.401 10.992 1.00 86.94 86 VAL A C 1
ATOM 691 O O . VAL A 1 86 ? -12.221 -8.327 10.798 1.00 86.94 86 VAL A O 1
ATOM 694 N N . SER A 1 87 ? -13.891 -7.432 11.976 1.00 84.38 87 SER A N 1
ATOM 695 C CA . SER A 1 87 ? -14.127 -8.606 12.818 1.00 84.38 87 SER A CA 1
ATOM 696 C C . SER A 1 87 ? -14.605 -9.792 11.968 1.00 84.38 87 SER A C 1
ATOM 698 O O . SER A 1 87 ? -15.209 -9.607 10.912 1.00 84.38 87 SER A O 1
ATOM 700 N N . GLU A 1 88 ? -14.434 -11.024 12.453 1.00 81.19 88 GLU A N 1
ATOM 701 C CA . GLU A 1 88 ? -15.078 -12.223 11.891 1.00 81.19 88 GLU A CA 1
ATOM 702 C C . GLU A 1 88 ? -16.586 -12.060 11.628 1.00 81.19 88 GLU A C 1
ATOM 704 O O . GLU A 1 88 ? -17.110 -12.601 10.656 1.00 81.19 88 GLU A O 1
ATOM 709 N N . SER A 1 89 ? -17.269 -11.262 12.455 1.00 82.69 89 SER A N 1
ATOM 710 C CA . SER A 1 89 ? -18.697 -10.945 12.311 1.00 82.69 89 SER A CA 1
ATOM 711 C C . SER A 1 89 ? -19.031 -10.033 11.121 1.00 82.69 89 SER A C 1
ATOM 713 O O . SER A 1 89 ? -20.205 -9.832 10.819 1.00 82.69 89 SER A O 1
ATOM 715 N N . GLY A 1 90 ? -18.023 -9.463 10.453 1.00 82.06 90 GLY A N 1
ATOM 716 C CA . GLY A 1 90 ? -18.190 -8.499 9.364 1.00 82.06 90 GLY A CA 1
ATOM 717 C C . GLY A 1 90 ? -18.279 -7.037 9.814 1.00 82.06 90 GLY A C 1
ATOM 718 O O . GLY A 1 90 ? -18.441 -6.163 8.968 1.00 82.06 90 GLY A O 1
ATOM 719 N N . SER A 1 91 ? -18.151 -6.755 11.114 1.00 86.00 91 SER A N 1
ATOM 720 C CA . SER A 1 91 ? -18.162 -5.382 11.643 1.00 86.00 91 SER A CA 1
ATOM 721 C C . SER A 1 91 ? -16.790 -4.723 11.502 1.00 86.00 91 SER A C 1
ATOM 723 O O . SER A 1 91 ? -15.776 -5.356 11.798 1.00 86.00 91 SER A O 1
ATOM 725 N N . ILE A 1 92 ? -16.751 -3.454 11.096 1.00 87.81 92 ILE A N 1
ATOM 726 C CA . ILE A 1 92 ? -15.507 -2.677 10.998 1.00 87.81 92 ILE A CA 1
ATOM 727 C C . ILE A 1 92 ? -15.028 -2.338 12.412 1.00 87.81 92 ILE A C 1
ATOM 729 O O . ILE A 1 92 ? -15.764 -1.735 13.191 1.00 87.81 92 ILE A O 1
ATOM 733 N N . VAL A 1 93 ? -13.808 -2.762 12.733 1.00 85.88 93 VAL A N 1
ATOM 734 C CA . VAL A 1 93 ? -13.152 -2.538 14.027 1.00 85.88 93 VAL A CA 1
ATOM 735 C C . VAL A 1 93 ? -12.374 -1.229 14.001 1.00 85.88 93 VAL A C 1
ATOM 737 O O . VAL A 1 93 ? -12.487 -0.444 14.937 1.00 85.88 93 VAL A O 1
ATOM 740 N N . ASP A 1 94 ? -11.611 -0.991 12.931 1.00 83.88 94 ASP A N 1
ATOM 741 C CA . ASP A 1 94 ? -10.785 0.209 12.783 1.00 83.88 94 ASP A CA 1
ATOM 742 C C . ASP A 1 94 ? -10.419 0.467 11.310 1.00 83.88 94 ASP A C 1
ATOM 744 O O . ASP A 1 94 ? -10.481 -0.446 10.477 1.00 83.88 94 ASP A O 1
ATOM 748 N N . ALA A 1 95 ? -10.031 1.699 10.979 1.00 86.31 95 ALA A N 1
ATOM 749 C CA . ALA A 1 95 ? -9.572 2.085 9.648 1.00 86.31 95 ALA A CA 1
ATOM 750 C C . ALA A 1 95 ? -8.538 3.215 9.695 1.00 86.31 95 ALA A C 1
ATOM 752 O O . ALA A 1 95 ? -8.672 4.174 10.449 1.00 86.31 95 ALA A O 1
ATOM 753 N N . LEU A 1 96 ? -7.512 3.116 8.848 1.00 85.62 96 LEU A N 1
ATOM 754 C CA . LEU A 1 96 ? -6.381 4.046 8.833 1.00 85.62 96 LEU A CA 1
ATOM 755 C C . LEU A 1 96 ? -5.970 4.388 7.407 1.00 85.62 96 LEU A C 1
ATOM 757 O O . LEU A 1 96 ? -6.107 3.569 6.494 1.00 85.62 96 LEU A O 1
ATOM 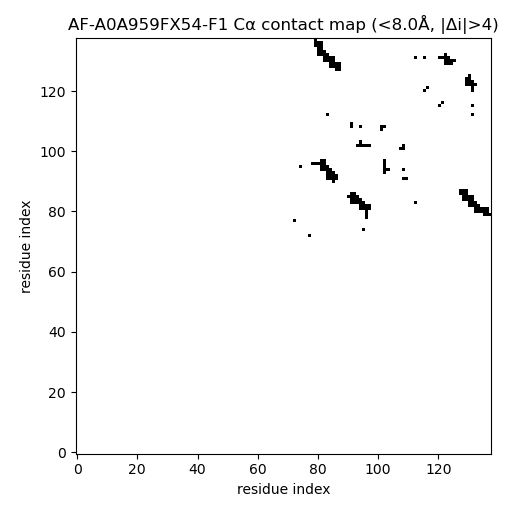761 N N . ASN A 1 97 ? -5.375 5.571 7.241 1.00 82.00 97 ASN A N 1
ATOM 762 C CA . ASN A 1 97 ? -4.799 6.066 5.988 1.00 82.00 97 ASN A CA 1
ATOM 763 C C . ASN A 1 97 ? -5.818 6.215 4.832 1.00 82.00 97 ASN A C 1
ATOM 765 O O . ASN A 1 97 ? -5.418 6.355 3.676 1.00 82.00 97 ASN A O 1
ATOM 769 N N . PHE A 1 98 ? -7.128 6.246 5.109 1.00 85.69 98 PHE A N 1
ATOM 770 C CA . PHE A 1 98 ? -8.157 6.716 4.166 1.00 85.69 98 PHE A CA 1
ATOM 771 C C . PHE A 1 98 ? -8.298 8.243 4.197 1.00 85.69 98 PHE A C 1
ATOM 773 O O . PHE A 1 98 ? -8.816 8.841 3.245 1.00 85.69 98 PHE A O 1
ATOM 780 N N . GLY A 1 99 ? -7.812 8.869 5.270 1.00 84.00 99 GLY A N 1
ATOM 781 C CA . GLY A 1 99 ? -7.727 10.309 5.479 1.00 84.00 99 GLY A CA 1
ATOM 782 C C . GLY A 1 99 ? -8.419 10.715 6.783 1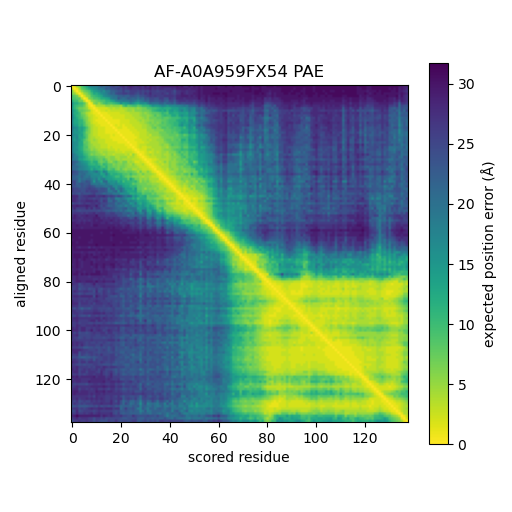.00 84.00 99 GLY A C 1
ATOM 783 O O . GLY A 1 99 ? -9.381 10.064 7.179 1.00 84.00 99 GLY A O 1
ATOM 784 N N . PRO A 1 100 ? -8.017 11.829 7.418 1.00 79.69 100 PRO A N 1
ATOM 785 C CA . PRO A 1 100 ? -8.421 12.170 8.788 1.00 79.69 100 PRO A CA 1
ATOM 786 C C . PRO A 1 100 ? -9.942 12.255 9.009 1.00 79.69 100 PRO A C 1
ATOM 788 O O . PRO A 1 100 ? -10.432 11.933 10.086 1.00 79.69 100 PRO A O 1
ATOM 791 N N . GLU A 1 101 ? -10.711 12.646 7.989 1.00 84.31 101 GLU A N 1
ATOM 792 C CA . GLU A 1 101 ? -12.182 12.679 8.050 1.00 84.31 101 GLU A CA 1
ATOM 793 C C . GLU A 1 101 ? -12.847 11.358 7.634 1.00 84.31 101 GLU A C 1
ATOM 795 O O . GLU A 1 101 ? -14.021 11.137 7.915 1.00 84.31 101 GLU A O 1
ATOM 800 N N . ARG A 1 102 ? -12.128 10.496 6.911 1.00 86.25 102 ARG A N 1
ATOM 801 C CA . ARG A 1 102 ? -12.644 9.248 6.333 1.00 86.25 102 ARG A CA 1
ATOM 802 C C . ARG A 1 102 ? -12.371 8.042 7.217 1.00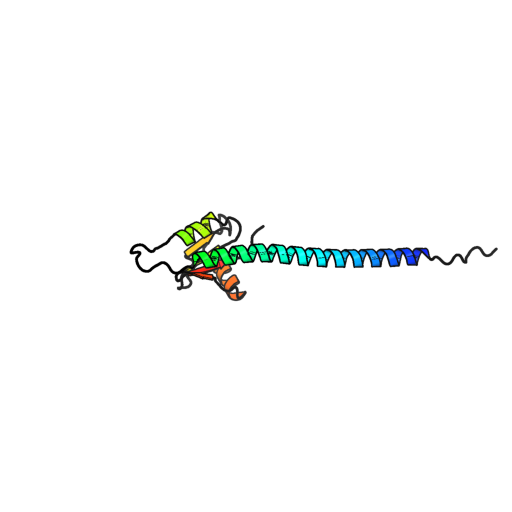 86.25 102 ARG A C 1
ATOM 804 O O . ARG A 1 102 ? -13.209 7.150 7.252 1.00 86.25 102 ARG A O 1
ATOM 811 N N . ASP A 1 103 ? -11.269 8.066 7.959 1.00 84.12 103 ASP A N 1
ATOM 812 C CA . ASP A 1 103 ? -10.867 7.032 8.917 1.00 84.12 103 ASP A CA 1
ATOM 813 C C . ASP A 1 103 ? -11.925 6.825 10.016 1.00 84.12 103 ASP A C 1
ATOM 815 O O . ASP A 1 103 ? -12.094 5.725 10.523 1.00 84.12 103 ASP A O 1
ATOM 819 N N . THR A 1 104 ? -12.711 7.859 10.338 1.00 84.56 104 THR A N 1
ATOM 820 C CA . THR A 1 104 ? -13.804 7.789 11.328 1.00 84.56 104 THR A CA 1
ATOM 821 C C . THR A 1 104 ? -15.204 7.787 10.704 1.00 84.56 104 THR A C 1
ATOM 823 O O . THR A 1 104 ? -16.212 7.704 11.409 1.00 84.56 104 THR A O 1
ATOM 826 N N . ASN A 1 105 ? -15.307 7.868 9.374 1.00 90.56 105 ASN A N 1
ATOM 827 C CA . ASN A 1 105 ? -16.587 7.941 8.678 1.00 90.56 105 ASN A CA 1
ATOM 828 C C . ASN A 1 105 ? -17.093 6.542 8.318 1.00 90.56 105 ASN A C 1
ATOM 830 O O . ASN A 1 105 ? -16.866 6.047 7.214 1.00 90.56 105 ASN A O 1
ATOM 834 N N . PHE A 1 106 ? -17.849 5.933 9.230 1.00 87.69 106 PHE A N 1
ATOM 835 C CA . PHE A 1 106 ? -18.408 4.590 9.043 1.00 87.69 106 PHE A CA 1
ATOM 836 C C . PHE A 1 106 ? -19.208 4.418 7.743 1.00 87.69 106 PHE A C 1
ATOM 838 O O . PHE A 1 106 ? -19.076 3.391 7.088 1.00 87.69 106 PHE A O 1
ATOM 845 N N . VAL A 1 107 ? -19.966 5.430 7.303 1.00 91.81 107 VAL A N 1
ATOM 846 C CA . VAL A 1 107 ? -20.743 5.357 6.048 1.00 91.81 107 VAL A CA 1
ATOM 847 C C . VAL A 1 107 ? -19.824 5.218 4.831 1.00 91.81 107 VAL A C 1
ATOM 849 O O . VAL A 1 107 ? -20.116 4.477 3.890 1.00 91.81 107 VAL A O 1
ATOM 852 N N . TYR A 1 108 ? -18.701 5.937 4.834 1.00 92.00 108 TYR A N 1
ATOM 853 C CA . TYR A 1 108 ? -17.683 5.809 3.797 1.00 92.00 108 TYR A CA 1
ATOM 854 C C . TYR A 1 108 ? -16.993 4.440 3.859 1.00 92.00 108 TYR A C 1
ATOM 856 O O . TYR A 1 108 ? -16.854 3.784 2.825 1.00 92.00 108 TYR A O 1
ATOM 864 N N . LEU A 1 109 ? -16.597 4.003 5.056 1.00 90.88 109 LEU A N 1
ATOM 865 C CA . LEU A 1 109 ? -15.851 2.761 5.252 1.00 90.88 109 LEU A CA 1
ATOM 866 C C . LEU A 1 109 ? -16.681 1.522 4.897 1.00 90.88 109 LEU A C 1
ATOM 868 O O . LEU A 1 109 ? -16.176 0.646 4.204 1.00 90.88 109 LEU A O 1
ATOM 872 N N . GLU A 1 110 ? -17.964 1.470 5.259 1.00 92.06 110 GLU A N 1
ATOM 873 C CA . GLU A 1 110 ? -18.858 0.374 4.857 1.00 92.06 110 GLU A CA 1
ATOM 874 C C . GLU A 1 110 ? -18.991 0.274 3.336 1.00 92.06 110 GLU A C 1
ATOM 876 O O . GLU A 1 110 ? -18.912 -0.812 2.756 1.00 92.06 110 GLU A O 1
ATOM 881 N N . LYS A 1 111 ? -19.141 1.421 2.664 1.00 92.62 111 LYS A N 1
ATOM 882 C CA . LYS A 1 111 ? -19.205 1.469 1.202 1.00 92.62 111 LYS A CA 1
ATOM 883 C C . LYS A 1 111 ? -17.902 0.982 0.568 1.00 92.62 111 LYS A C 1
ATOM 885 O O . LYS A 1 111 ? -17.931 0.293 -0.452 1.00 92.62 111 LYS A O 1
ATOM 890 N N . GLU A 1 112 ? -16.767 1.355 1.146 1.00 91.19 112 GLU A N 1
ATOM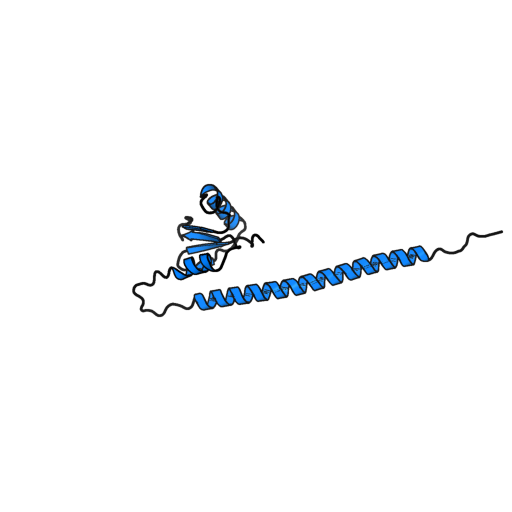 891 C CA . GLU A 1 112 ? -15.452 0.954 0.659 1.00 91.19 112 GLU A CA 1
ATOM 892 C C . GLU A 1 112 ? -15.184 -0.538 0.900 1.00 91.19 112 GLU A C 1
ATOM 894 O O . GLU A 1 112 ? -14.713 -1.221 -0.006 1.00 91.19 112 GLU A O 1
ATOM 899 N N . LEU A 1 113 ? -15.565 -1.069 2.063 1.00 91.00 113 LEU A N 1
ATOM 900 C CA . LEU A 1 113 ? -15.490 -2.495 2.372 1.00 91.00 113 LEU A CA 1
ATOM 901 C C . LEU A 1 113 ? -16.308 -3.324 1.379 1.00 91.00 113 LEU A C 1
ATOM 903 O O . LEU A 1 113 ? -15.798 -4.288 0.808 1.00 91.00 113 LEU A O 1
ATOM 907 N N . ALA A 1 114 ? -17.551 -2.914 1.112 1.00 91.38 114 ALA A N 1
ATOM 908 C CA . ALA A 1 114 ? -18.402 -3.579 0.131 1.00 91.38 114 ALA A CA 1
ATOM 909 C C . ALA A 1 114 ? -17.768 -3.572 -1.270 1.00 91.38 114 ALA A C 1
ATOM 911 O O . ALA A 1 114 ? -17.827 -4.574 -1.984 1.00 91.38 114 ALA A O 1
ATOM 912 N N . ARG A 1 115 ? -17.117 -2.466 -1.657 1.00 90.44 115 ARG A N 1
ATOM 913 C CA . ARG A 1 115 ? -16.388 -2.358 -2.929 1.00 90.44 115 ARG A CA 1
ATOM 914 C C . ARG A 1 115 ? -15.231 -3.355 -2.997 1.00 90.44 115 ARG A C 1
ATOM 916 O O . ARG A 1 115 ? -15.109 -4.062 -3.990 1.00 90.44 115 ARG A O 1
ATOM 923 N N . LEU A 1 116 ? -14.425 -3.452 -1.939 1.00 87.69 116 LEU A N 1
ATOM 924 C CA . LEU A 1 116 ? -13.288 -4.377 -1.864 1.00 87.69 116 LEU A CA 1
ATOM 925 C C . LEU A 1 116 ? -13.721 -5.845 -1.921 1.00 87.69 116 LEU A C 1
ATOM 927 O O . LEU A 1 116 ? -13.105 -6.650 -2.619 1.00 87.69 116 LEU A O 1
ATOM 931 N N . GLN A 1 117 ? -14.818 -6.183 -1.246 1.00 86.25 117 GLN A N 1
ATOM 932 C CA . GLN A 1 117 ? -15.403 -7.522 -1.298 1.00 86.25 117 GLN A CA 1
ATOM 933 C C . GLN A 1 117 ? -15.944 -7.864 -2.695 1.00 86.25 117 GLN A C 1
ATOM 935 O O . GLN A 1 117 ? -15.756 -8.983 -3.165 1.00 86.25 117 GLN A O 1
ATOM 940 N N . GLN A 1 118 ? -16.573 -6.905 -3.386 1.00 88.00 118 GLN A N 1
ATOM 941 C CA . GLN A 1 118 ? -17.063 -7.083 -4.761 1.00 88.00 118 GLN A CA 1
ATOM 942 C C . GLN A 1 118 ? -15.936 -7.198 -5.793 1.00 88.00 118 GLN A C 1
ATOM 944 O O . GLN A 1 118 ? -16.057 -7.966 -6.744 1.00 88.00 118 GLN A O 1
ATOM 949 N N . GLU A 1 119 ? -14.836 -6.465 -5.601 1.00 85.38 119 GLU A N 1
ATOM 950 C CA . GLU A 1 119 ? -13.618 -6.574 -6.416 1.00 85.38 119 GLU A CA 1
ATOM 951 C C . GLU A 1 119 ? -12.909 -7.929 -6.226 1.00 85.38 119 GLU A C 1
ATOM 953 O O . GLU A 1 119 ? -12.000 -8.262 -6.985 1.00 85.38 119 GLU A O 1
ATOM 958 N N . GLY A 1 120 ? -13.342 -8.733 -5.247 1.00 79.12 120 GLY A N 1
ATOM 959 C CA . GLY A 1 120 ? -12.761 -10.035 -4.945 1.00 79.12 120 GLY A CA 1
ATOM 960 C C . GLY A 1 120 ? -11.393 -9.931 -4.275 1.00 79.12 120 GLY A C 1
ATOM 961 O O . GLY A 1 120 ? -10.597 -10.861 -4.388 1.00 79.12 120 GLY A O 1
ATOM 962 N N . ALA A 1 121 ? -11.100 -8.812 -3.603 1.00 74.56 121 ALA A N 1
ATOM 963 C CA . ALA A 1 121 ? -9.858 -8.649 -2.861 1.00 74.56 121 ALA A CA 1
ATOM 964 C C . ALA A 1 121 ? -9.839 -9.644 -1.682 1.00 74.56 121 ALA A C 1
ATOM 966 O O . ALA A 1 121 ? -10.693 -9.537 -0.794 1.00 74.56 121 ALA A O 1
ATOM 967 N N . PRO A 1 122 ? -8.915 -10.625 -1.655 1.00 76.81 122 PRO A N 1
ATOM 968 C CA . PRO A 1 122 ? -8.853 -11.572 -0.553 1.00 76.81 122 PRO A CA 1
ATOM 969 C C . PRO A 1 122 ? -8.399 -10.833 0.715 1.00 76.81 122 PRO A C 1
ATOM 971 O O . PRO A 1 122 ? -7.356 -10.173 0.684 1.00 76.81 122 PRO A O 1
ATOM 974 N N . PRO A 1 123 ? -9.153 -10.914 1.826 1.00 80.50 123 PRO A N 1
ATOM 975 C CA . PRO A 1 123 ? -8.686 -10.367 3.088 1.00 80.50 123 PRO A CA 1
ATOM 976 C C . PRO A 1 123 ? -7.501 -11.182 3.604 1.00 80.50 123 PRO A C 1
ATOM 978 O O . PRO A 1 123 ? -7.398 -12.386 3.360 1.00 80.50 123 PRO A O 1
ATOM 981 N N . ILE A 1 124 ? -6.630 -10.531 4.368 1.00 81.81 124 ILE A N 1
ATOM 982 C CA . ILE A 1 124 ? -5.625 -11.232 5.165 1.00 81.81 124 ILE A CA 1
ATOM 983 C C . ILE A 1 124 ? -6.311 -11.648 6.468 1.00 81.81 124 ILE A C 1
ATOM 985 O O . ILE A 1 124 ? -6.807 -10.793 7.203 1.00 81.81 124 ILE A O 1
ATOM 989 N N . GLU A 1 125 ? -6.400 -12.953 6.720 1.00 78.25 125 GLU A N 1
ATOM 990 C CA . GLU A 1 125 ? -7.008 -13.496 7.937 1.00 78.25 125 GLU A CA 1
ATOM 991 C C . GLU A 1 125 ? -5.952 -13.644 9.031 1.00 78.25 125 GLU A C 1
ATOM 993 O O . GLU A 1 125 ? -4.987 -14.393 8.872 1.00 78.25 125 GLU A O 1
ATOM 998 N N . THR A 1 126 ? -6.147 -12.946 10.149 1.00 63.28 126 THR A N 1
ATOM 999 C CA . THR A 1 126 ? -5.196 -12.940 11.264 1.00 63.28 126 THR A CA 1
ATOM 1000 C C . THR A 1 126 ? -5.947 -12.856 12.594 1.00 63.28 126 THR A C 1
ATOM 1002 O O . THR A 1 126 ? -6.765 -11.960 12.781 1.00 63.28 126 THR A O 1
ATOM 1005 N N . PHE A 1 127 ? -5.687 -13.789 13.522 1.00 68.62 127 PHE A N 1
ATOM 1006 C CA . PHE A 1 127 ? -6.276 -13.839 14.878 1.00 68.62 127 PHE A CA 1
ATOM 1007 C C . PHE A 1 127 ? -7.802 -13.597 14.946 1.00 68.62 127 PHE A C 1
ATOM 1009 O O . PHE A 1 127 ? -8.290 -12.868 15.808 1.00 68.62 127 PHE A O 1
ATOM 1016 N N . GLY A 1 128 ? -8.566 -14.194 14.026 1.00 70.25 128 GLY A N 1
ATOM 1017 C CA . GLY A 1 128 ? -10.029 -14.058 13.974 1.00 70.25 128 GLY A CA 1
ATOM 1018 C C . GLY A 1 128 ? -10.533 -12.686 13.511 1.00 70.25 128 GLY A C 1
ATOM 1019 O O . GLY A 1 128 ? -11.664 -12.274 13.788 1.00 70.25 128 GLY A O 1
ATOM 1020 N N . GLN A 1 129 ? -9.680 -11.955 12.800 1.00 75.81 129 GLN A N 1
ATOM 1021 C CA . GLN A 1 129 ? -10.006 -10.707 12.130 1.00 75.81 129 GLN A CA 1
ATOM 1022 C C . GLN A 1 129 ? -9.572 -10.771 10.666 1.00 75.81 129 GLN A C 1
ATOM 1024 O O . GLN A 1 129 ? -8.700 -11.548 10.272 1.00 75.81 129 GLN A O 1
ATOM 1029 N N . LYS A 1 130 ? -10.208 -9.942 9.848 1.00 83.50 130 LYS A N 1
ATOM 1030 C CA . LYS A 1 130 ? -9.973 -9.802 8.416 1.00 83.50 130 LYS A CA 1
ATOM 1031 C C . LYS A 1 130 ? -9.425 -8.413 8.153 1.00 83.50 130 LYS A C 1
ATOM 1033 O O . LYS A 1 130 ? -10.093 -7.419 8.427 1.00 83.50 130 LYS A O 1
ATOM 1038 N N . VAL A 1 131 ? -8.225 -8.349 7.595 1.00 84.25 131 VAL A N 1
ATOM 1039 C CA . VAL A 1 131 ? -7.596 -7.094 7.189 1.00 84.25 131 VAL A CA 1
ATOM 1040 C C . VAL A 1 131 ? -7.826 -6.891 5.698 1.00 84.25 131 VAL A C 1
ATOM 1042 O O . VAL A 1 131 ? -7.387 -7.694 4.872 1.00 84.25 131 VAL A O 1
ATOM 1045 N N . TYR A 1 132 ? -8.511 -5.804 5.358 1.00 86.12 132 TYR A N 1
ATOM 1046 C CA . TYR A 1 132 ? -8.684 -5.332 3.990 1.00 86.12 132 TYR A CA 1
ATOM 1047 C C . TYR A 1 132 ? -7.742 -4.159 3.745 1.00 86.12 132 TYR A C 1
ATOM 1049 O O . TYR A 1 132 ? -7.567 -3.300 4.607 1.00 86.12 132 TYR A O 1
ATOM 1057 N N . TYR A 1 133 ? -7.144 -4.103 2.562 1.00 85.31 133 TYR A N 1
ATOM 1058 C CA . TYR A 1 133 ? -6.213 -3.043 2.198 1.00 85.31 133 TYR A CA 1
ATOM 1059 C C . TYR A 1 133 ? -6.468 -2.565 0.771 1.00 85.31 133 TYR A C 1
ATOM 1061 O O . TYR A 1 133 ? -6.979 -3.305 -0.072 1.00 85.31 133 TYR A O 1
ATOM 1069 N N . LYS A 1 134 ? -6.117 -1.307 0.501 1.00 83.69 134 LYS A N 1
ATOM 1070 C CA . LYS A 1 134 ? -6.103 -0.731 -0.851 1.00 83.69 134 LYS A CA 1
ATOM 1071 C C . LYS A 1 134 ? -4.677 -0.582 -1.354 1.00 83.69 134 LYS A C 1
ATOM 1073 O O . LYS A 1 134 ? -3.716 -0.723 -0.605 1.00 83.69 134 LYS A O 1
ATOM 1078 N N . ASN A 1 135 ? -4.542 -0.264 -2.636 1.00 77.00 135 ASN A N 1
ATOM 1079 C CA . ASN A 1 135 ? -3.263 0.186 -3.170 1.00 77.00 135 ASN A CA 1
ATOM 1080 C C . ASN A 1 135 ? -2.796 1.452 -2.433 1.00 77.00 135 ASN A C 1
ATOM 1082 O O . ASN A 1 135 ? -3.617 2.263 -1.998 1.00 77.00 135 ASN A O 1
ATOM 1086 N N . SER A 1 136 ? -1.474 1.594 -2.314 1.00 70.12 136 SER A N 1
ATOM 1087 C CA . SER A 1 136 ? -0.810 2.778 -1.756 1.00 70.12 136 SER A CA 1
ATOM 1088 C C . SER A 1 136 ? -1.349 4.070 -2.383 1.00 70.12 136 SER A C 1
ATOM 1090 O O . SER A 1 136 ? -1.606 4.111 -3.585 1.00 70.12 136 SER A O 1
ATOM 1092 N N . ILE A 1 137 ? -1.508 5.118 -1.569 1.00 62.09 137 ILE A N 1
ATOM 1093 C CA . ILE A 1 137 ? -2.000 6.438 -2.013 1.00 62.09 137 ILE A CA 1
ATOM 1094 C C . ILE A 1 137 ? -0.924 7.328 -2.664 1.00 62.09 137 ILE A C 1
ATOM 1096 O O . ILE A 1 137 ? -1.257 8.422 -3.118 1.00 62.09 137 ILE A O 1
ATOM 1100 N N . LEU A 1 138 ? 0.342 6.887 -2.677 1.00 53.84 138 LEU A N 1
ATOM 1101 C CA . LEU A 1 138 ? 1.468 7.550 -3.360 1.00 53.84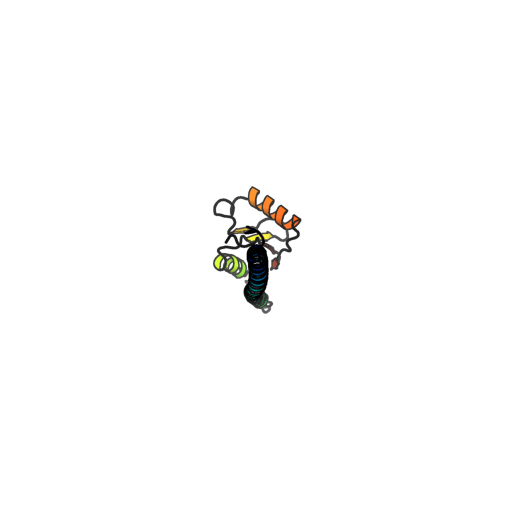 138 LEU A CA 1
ATOM 1102 C C . LEU A 1 138 ? 1.579 7.163 -4.836 1.00 53.84 138 LEU A C 1
ATOM 1104 O O . LEU A 1 138 ? 1.430 5.955 -5.127 1.00 53.84 138 LEU A O 1
#

Nearest PDB structures (foldseek):
  7e2c-assembly1_H  TM=3.777E-01  e=3.895E+00  Saccharomyces cerevisiae S288C
  4clc-assembly1_D-2  TM=3.731E-01  e=4.721E+00  Saccharomyces cerevisiae
  4clc-assembly1_C-2  TM=4.166E-01  e=3.895E+00  Saccharomyces cerevisiae
  4clc-assembly1_A-2  TM=4.655E-01  e=6.504E+00  Saccharomyces cerevisiae
  4clc-assembly1_E-2  TM=3.212E-01  e=5.721E+00  Saccharomyces cerevisiae

Sequence (138 aa):
MDIYARKSRWKLYLAIGGIVIVLISLLYTNYLATRLAAEERNKVSHWVQALQDFNKPMEANCQDCCDFTLHQEIITSNTTIPVMLVSESGSIVDALNFGPERDTNFVYLEKELARLQQEGAPPIETFGQKVYYKNSIL

Mean predicted aligned error: 16.81 Å

Secondary structure (DSSP, 8-state):
--------THHHHHHHHHHHHHHHHHHHHHHHHHHHHHHHHHHHHHHHHHHHHTTSPPPS--TT---THHHHHHHHH-SSS-EEEEETTS-EEEEESS-TTTTT-HHHHHHHHHHHHHTT-PPEEETTEEEEE-----

Solvent-accessible surface area (backbone atoms only — not comparable to full-atom values): 8266 Å² total; per-residue (Å²): 138,91,89,81,78,80,80,73,61,63,64,54,54,51,53,51,50,52,52,51,53,53,52,52,52,54,52,50,53,53,52,50,52,55,51,48,54,51,55,52,47,53,56,50,51,54,53,52,49,52,58,51,68,72,61,56,80,74,73,96,78,62,98,73,72,78,68,58,57,62,62,51,45,58,60,71,75,45,87,46,46,24,38,36,37,23,39,76,88,71,47,77,74,51,46,41,58,68,42,92,75,45,37,76,29,61,74,58,46,54,56,49,51,54,48,41,56,72,72,62,59,80,57,50,78,53,98,73,27,34,40,42,71,54,76,60,79,120